Protein AF-A0A316M7J9-F1 (afdb_monomer_lite)

Structure (mmCIF, N/CA/C/O backbone):
data_AF-A0A316M7J9-F1
#
_entry.id   AF-A0A316M7J9-F1
#
loop_
_atom_site.group_PDB
_atom_site.id
_atom_site.type_symbol
_atom_site.label_atom_id
_atom_site.label_alt_id
_atom_site.label_comp_id
_atom_site.label_asym_id
_atom_site.label_entity_id
_atom_site.label_seq_id
_atom_site.pdbx_PDB_ins_code
_atom_site.Cartn_x
_atom_site.Cartn_y
_atom_site.Cartn_z
_atom_site.occupancy
_atom_site.B_iso_or_equiv
_atom_site.auth_seq_id
_atom_site.auth_comp_id
_atom_site.auth_asym_id
_atom_site.auth_atom_id
_atom_site.pdbx_PDB_model_num
ATOM 1 N N . MET A 1 1 ? -17.623 -11.496 -21.232 1.00 57.81 1 MET A N 1
ATOM 2 C CA . MET A 1 1 ? -16.206 -11.926 -21.169 1.00 57.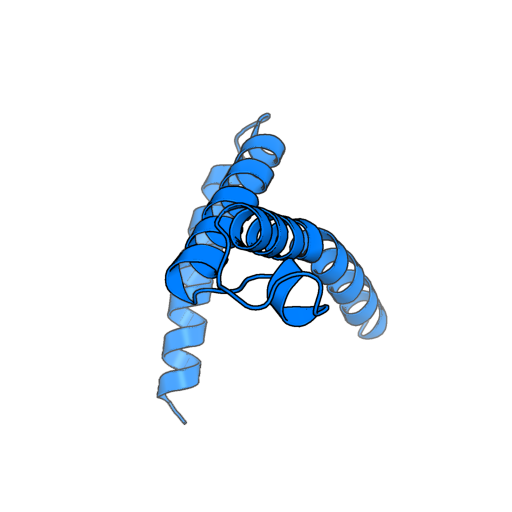81 1 MET A CA 1
ATOM 3 C C . MET A 1 1 ? -15.224 -10.945 -21.823 1.00 57.81 1 MET A C 1
ATOM 5 O O . MET A 1 1 ? -14.124 -10.838 -21.311 1.00 57.81 1 MET A O 1
ATOM 9 N N . ASN A 1 2 ? -15.591 -10.160 -22.849 1.00 67.12 2 ASN A N 1
ATOM 10 C CA . ASN A 1 2 ? -14.653 -9.227 -23.520 1.00 67.12 2 ASN A CA 1
ATOM 11 C C . ASN A 1 2 ? -14.220 -8.001 -22.686 1.00 67.12 2 ASN A C 1
ATOM 13 O O . ASN A 1 2 ? -13.136 -7.467 -22.901 1.00 67.12 2 ASN A O 1
ATOM 17 N N . GLY A 1 3 ? -15.034 -7.566 -21.718 1.00 73.44 3 GLY A N 1
ATOM 18 C CA . GLY A 1 3 ? -14.726 -6.385 -20.897 1.00 73.44 3 GLY A CA 1
ATOM 19 C C . GLY A 1 3 ? -13.518 -6.562 -19.969 1.00 73.44 3 GLY A C 1
ATOM 20 O O . GLY A 1 3 ? -12.762 -5.617 -19.773 1.00 73.44 3 GLY A O 1
ATOM 21 N N . ILE A 1 4 ? -13.291 -7.776 -19.454 1.00 75.31 4 ILE A N 1
ATOM 22 C CA . ILE A 1 4 ? -12.160 -8.079 -18.558 1.00 75.31 4 ILE A CA 1
ATOM 23 C C . ILE A 1 4 ? -10.837 -7.991 -19.327 1.00 75.31 4 ILE A C 1
ATOM 25 O O . ILE A 1 4 ? -9.876 -7.411 -18.829 1.00 75.31 4 ILE A O 1
ATOM 29 N N . TRP A 1 5 ? -10.809 -8.494 -20.565 1.00 72.44 5 TRP A N 1
ATOM 30 C CA . TRP A 1 5 ? -9.641 -8.404 -21.443 1.00 72.44 5 TRP A CA 1
ATOM 31 C C . TRP A 1 5 ? -9.323 -6.957 -21.819 1.00 72.44 5 TRP A C 1
ATOM 33 O O . TRP A 1 5 ? -8.180 -6.540 -21.684 1.00 72.44 5 TRP A O 1
ATOM 43 N N . MET A 1 6 ? -10.332 -6.161 -22.191 1.00 76.62 6 MET A N 1
ATOM 44 C CA . MET A 1 6 ? -10.135 -4.734 -22.478 1.00 76.62 6 MET A CA 1
ATOM 45 C C . MET A 1 6 ? -9.622 -3.961 -21.263 1.00 76.62 6 MET A C 1
ATOM 47 O O . MET A 1 6 ? -8.674 -3.187 -21.388 1.00 76.62 6 MET A O 1
ATOM 51 N N . PHE A 1 7 ? -10.209 -4.190 -20.086 1.00 73.69 7 PHE A N 1
ATOM 52 C CA . PHE A 1 7 ? -9.743 -3.567 -18.852 1.00 73.69 7 PHE A CA 1
ATOM 53 C C . PHE A 1 7 ? -8.297 -3.966 -18.549 1.00 73.69 7 PHE A C 1
ATOM 55 O O . PHE A 1 7 ? -7.466 -3.098 -18.307 1.00 73.69 7 PHE A O 1
ATOM 62 N N . SER A 1 8 ? -7.976 -5.258 -18.657 1.00 73.88 8 SER A N 1
ATOM 63 C CA . SER A 1 8 ? -6.622 -5.779 -18.463 1.00 73.88 8 SER A CA 1
ATOM 64 C C . SER A 1 8 ? -5.610 -5.141 -19.420 1.00 73.88 8 SER A C 1
ATOM 66 O O . SER A 1 8 ? -4.553 -4.702 -18.974 1.00 73.88 8 SER A O 1
ATOM 68 N N . THR A 1 9 ? -5.942 -4.998 -20.708 1.00 79.38 9 THR A N 1
ATOM 69 C CA . THR A 1 9 ? -5.067 -4.353 -21.698 1.00 79.38 9 THR A CA 1
ATOM 70 C C . THR A 1 9 ? -4.844 -2.873 -21.392 1.00 79.38 9 THR A C 1
ATOM 72 O O . THR A 1 9 ? -3.707 -2.408 -21.433 1.00 79.38 9 THR A O 1
ATOM 75 N N . VAL A 1 10 ? -5.898 -2.124 -21.050 1.00 79.06 10 VAL A N 1
ATOM 76 C CA . VAL A 1 10 ? -5.777 -0.700 -20.683 1.00 79.06 10 VAL A CA 1
ATOM 77 C C . VAL A 1 10 ? -4.903 -0.537 -19.439 1.00 79.06 10 VAL A C 1
ATOM 79 O O . VAL A 1 10 ? -4.029 0.329 -19.402 1.00 79.06 10 VAL A O 1
ATOM 82 N N . LEU A 1 11 ? -5.095 -1.405 -18.447 1.00 77.62 11 LEU A N 1
ATOM 83 C CA . LEU A 1 11 ? -4.323 -1.409 -17.209 1.00 77.62 11 LEU A CA 1
ATOM 84 C C . LEU A 1 11 ? -2.846 -1.729 -17.483 1.00 77.62 11 LEU A C 1
ATOM 86 O O . LEU A 1 11 ? -1.963 -1.044 -16.972 1.00 77.62 11 LEU A O 1
ATOM 90 N N . TRP A 1 12 ? -2.577 -2.688 -18.371 1.00 78.94 12 TRP A N 1
ATOM 91 C CA . TRP A 1 12 ? -1.228 -3.013 -18.835 1.00 78.94 12 TRP A CA 1
ATOM 92 C C . TRP A 1 12 ? -0.538 -1.844 -19.541 1.00 78.94 12 TRP A C 1
ATOM 94 O O . TRP A 1 12 ? 0.631 -1.575 -19.271 1.00 78.94 12 TRP A O 1
ATOM 104 N N . VAL A 1 13 ? -1.250 -1.108 -20.399 1.00 77.12 13 VAL A N 1
ATOM 105 C CA . VAL A 1 13 ? -0.703 0.080 -21.080 1.00 77.12 13 VAL A CA 1
ATOM 106 C C . VAL A 1 13 ? -0.357 1.182 -20.077 1.00 77.12 13 VAL A C 1
ATOM 108 O O . VAL A 1 13 ? 0.692 1.821 -20.196 1.00 77.12 13 VAL A O 1
ATOM 111 N N . PHE A 1 14 ? -1.209 1.397 -19.072 1.00 75.88 14 PHE A N 1
ATOM 112 C CA . PHE A 1 14 ? -0.928 2.340 -17.989 1.00 75.88 14 PHE A CA 1
ATOM 113 C C . PHE A 1 14 ? 0.302 1.923 -17.174 1.00 75.88 14 PHE A C 1
ATOM 115 O O . PHE A 1 14 ? 1.172 2.756 -16.917 1.00 75.88 14 PHE A O 1
ATOM 122 N N . L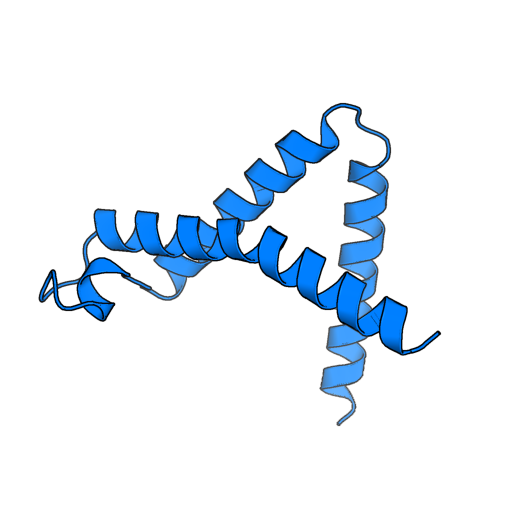EU A 1 15 ? 0.405 0.640 -16.816 1.00 72.56 15 LEU A N 1
ATOM 123 C CA . LEU A 1 15 ? 1.536 0.101 -16.059 1.00 72.56 15 LEU A CA 1
ATOM 124 C C . LEU A 1 15 ? 2.855 0.183 -16.836 1.00 72.56 15 LEU A C 1
ATOM 126 O O . LEU A 1 15 ? 3.863 0.579 -16.256 1.00 72.56 15 LEU A O 1
ATOM 130 N N . ASP A 1 16 ? 2.866 -0.134 -18.134 1.00 75.25 16 ASP A N 1
ATOM 131 C CA . ASP A 1 16 ? 4.078 -0.061 -18.964 1.00 75.25 16 ASP A CA 1
ATOM 132 C C . ASP A 1 16 ? 4.602 1.379 -19.084 1.00 75.25 16 ASP A C 1
ATOM 134 O O . ASP A 1 16 ? 5.804 1.638 -18.967 1.00 75.25 16 ASP A O 1
ATOM 138 N N . ARG A 1 17 ? 3.695 2.355 -19.233 1.00 70.69 17 ARG A N 1
ATOM 139 C CA . ARG A 1 17 ? 4.065 3.778 -19.242 1.00 70.69 17 ARG A CA 1
ATOM 140 C C . ARG A 1 17 ? 4.555 4.262 -17.882 1.00 70.69 17 ARG A C 1
ATOM 142 O O . ARG A 1 17 ? 5.557 4.971 -17.831 1.00 70.69 17 ARG A O 1
ATOM 149 N N . ALA A 1 18 ? 3.890 3.872 -16.797 1.00 68.00 18 ALA A N 1
ATOM 150 C CA . ALA A 1 18 ? 4.311 4.229 -15.445 1.00 68.00 18 ALA A CA 1
ATOM 151 C C . ALA A 1 18 ? 5.702 3.656 -15.119 1.00 68.00 18 ALA A C 1
ATOM 153 O O . ALA A 1 18 ? 6.574 4.385 -14.647 1.00 68.00 18 ALA A O 1
ATOM 154 N N . LYS A 1 19 ? 5.955 2.386 -15.471 1.00 61.12 19 LYS A N 1
ATOM 155 C CA . LYS A 1 19 ? 7.264 1.740 -15.293 1.00 61.12 19 LYS A CA 1
ATOM 156 C C . LYS A 1 19 ? 8.379 2.461 -16.050 1.00 61.12 19 LYS A C 1
ATOM 158 O O . LYS A 1 19 ? 9.440 2.689 -15.476 1.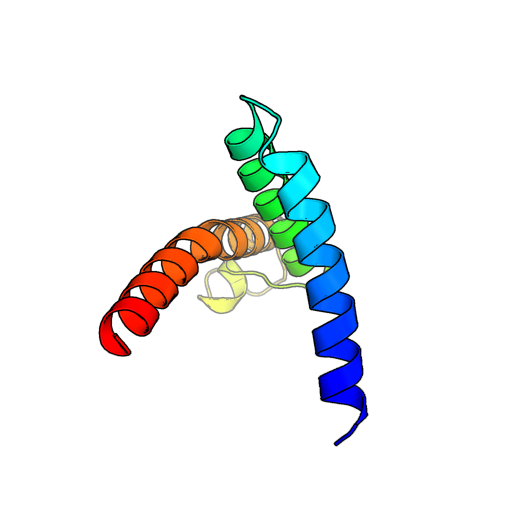00 61.12 19 LYS A O 1
ATOM 163 N N . LYS A 1 20 ? 8.153 2.875 -17.303 1.00 63.41 20 LYS A N 1
ATOM 164 C CA . LYS A 1 20 ? 9.161 3.611 -18.095 1.00 63.41 20 LYS A CA 1
ATOM 165 C C . LYS A 1 20 ? 9.576 4.941 -17.462 1.00 63.41 20 LYS A C 1
ATOM 167 O O . LYS A 1 20 ? 10.745 5.304 -17.545 1.00 63.41 20 LYS A O 1
ATOM 172 N N . ILE A 1 21 ? 8.647 5.634 -16.802 1.00 63.94 21 ILE A N 1
ATOM 173 C CA . ILE A 1 21 ? 8.926 6.889 -16.086 1.00 63.94 21 ILE A CA 1
ATOM 174 C C . ILE A 1 21 ? 9.759 6.625 -14.817 1.00 63.94 21 ILE A C 1
ATOM 176 O O . ILE A 1 21 ? 10.613 7.432 -14.459 1.00 63.94 21 ILE A O 1
ATOM 180 N N . TRP A 1 22 ? 9.557 5.482 -14.157 1.00 57.94 22 TRP A N 1
ATOM 181 C CA . TRP A 1 22 ? 10.261 5.121 -12.923 1.00 57.94 22 TRP A CA 1
ATOM 182 C C . TRP A 1 22 ? 11.671 4.570 -13.118 1.00 57.94 22 TRP A C 1
ATOM 184 O O . TRP A 1 22 ? 12.536 4.841 -12.291 1.00 57.94 22 TRP A O 1
ATOM 194 N N . VAL A 1 23 ? 11.924 3.837 -14.203 1.00 56.56 23 VAL A N 1
ATOM 195 C CA . VAL A 1 23 ? 13.221 3.176 -14.445 1.00 56.56 23 VAL A CA 1
ATOM 196 C C . VAL A 1 23 ? 14.354 4.172 -14.734 1.00 56.56 23 VAL A C 1
ATOM 198 O O . VAL A 1 23 ? 15.512 3.875 -14.458 1.00 56.56 23 VAL A O 1
ATOM 201 N N . GLN A 1 24 ? 14.053 5.367 -15.251 1.00 57.72 24 GLN A N 1
ATOM 202 C CA . GL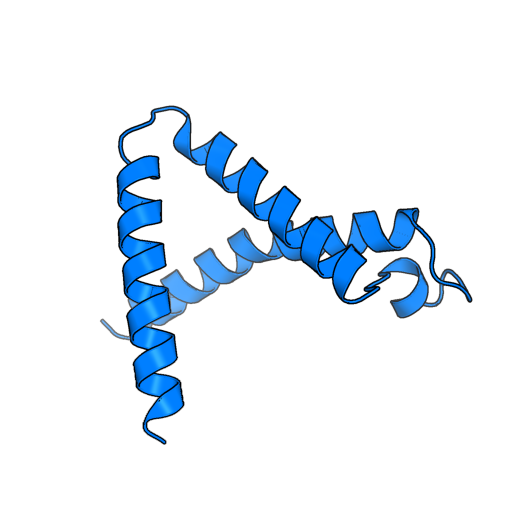N A 1 24 ? 15.076 6.377 -15.562 1.00 57.72 24 GLN A CA 1
ATOM 203 C C . GLN A 1 24 ? 15.435 7.298 -14.386 1.00 57.72 24 GLN A C 1
ATOM 205 O O . GLN A 1 24 ? 16.431 8.017 -14.459 1.00 57.72 24 GLN A O 1
ATOM 210 N N . ALA A 1 25 ? 14.662 7.290 -13.299 1.00 56.03 25 ALA A N 1
ATOM 211 C CA . ALA A 1 25 ? 14.930 8.140 -12.148 1.00 56.03 25 ALA A CA 1
ATOM 212 C C . ALA A 1 25 ? 15.692 7.350 -11.075 1.00 56.03 25 ALA A C 1
ATOM 214 O O . ALA A 1 25 ? 15.163 6.398 -10.509 1.00 56.03 25 ALA A O 1
ATOM 215 N N . SER A 1 26 ? 16.892 7.798 -10.695 1.00 56.25 26 SER A N 1
ATOM 216 C CA . SER A 1 26 ? 17.633 7.274 -9.527 1.00 56.25 26 SER A CA 1
ATOM 217 C C . SER A 1 26 ? 16.867 7.419 -8.194 1.00 56.25 26 SER A C 1
ATOM 219 O O . SER A 1 26 ? 17.265 6.862 -7.175 1.00 56.25 26 SER A O 1
ATOM 221 N N . TRP A 1 27 ? 15.740 8.138 -8.211 1.00 58.81 27 TRP A N 1
ATOM 222 C CA . TRP A 1 27 ? 14.764 8.313 -7.132 1.00 58.81 27 TRP A CA 1
ATOM 223 C C . TRP A 1 27 ? 13.495 7.447 -7.272 1.00 58.81 27 TRP A C 1
ATOM 225 O O . TRP A 1 27 ? 12.555 7.600 -6.490 1.00 58.81 27 TRP A O 1
ATOM 235 N N . GLY A 1 28 ? 13.441 6.530 -8.245 1.00 60.50 28 GLY A N 1
ATOM 236 C CA . GLY A 1 28 ? 12.249 5.736 -8.571 1.00 60.50 28 GLY A CA 1
ATOM 237 C C . GLY A 1 28 ? 11.674 4.948 -7.388 1.00 60.50 28 GLY A C 1
ATOM 238 O O . GLY A 1 28 ? 10.454 4.868 -7.238 1.00 60.50 28 GLY A O 1
ATOM 239 N N . ASN A 1 29 ? 12.527 4.462 -6.480 1.00 64.31 29 ASN A N 1
ATOM 240 C CA . ASN A 1 29 ? 12.086 3.754 -5.272 1.00 64.31 29 ASN A CA 1
ATOM 241 C C . ASN A 1 29 ? 11.298 4.659 -4.313 1.00 64.31 29 ASN A C 1
ATOM 243 O O . ASN A 1 29 ? 10.242 4.264 -3.825 1.00 64.31 29 ASN A O 1
ATOM 247 N N . TRP A 1 30 ? 11.748 5.897 -4.096 1.00 67.75 30 TRP A N 1
ATOM 248 C CA . TRP A 1 30 ? 11.030 6.865 -3.258 1.00 67.75 30 TRP A CA 1
ATOM 249 C C . TRP A 1 30 ? 9.691 7.265 -3.876 1.00 67.75 30 TRP A C 1
ATOM 251 O O . TRP A 1 30 ? 8.696 7.420 -3.168 1.00 67.75 30 TRP A O 1
ATOM 261 N N . LEU A 1 31 ? 9.644 7.370 -5.205 1.00 72.38 31 LEU A N 1
ATOM 262 C CA . LEU A 1 31 ? 8.424 7.703 -5.933 1.00 72.38 31 LEU A CA 1
ATOM 263 C C . LEU A 1 31 ? 7.404 6.557 -5.892 1.00 72.38 31 LEU A C 1
ATOM 265 O O . LEU A 1 31 ? 6.209 6.802 -5.748 1.00 72.38 31 LEU A O 1
ATOM 269 N N . THR A 1 32 ? 7.879 5.311 -5.941 1.00 74.12 32 THR A N 1
ATOM 270 C CA . THR A 1 32 ? 7.042 4.109 -5.817 1.00 74.12 32 THR A CA 1
ATOM 271 C C . THR A 1 32 ? 6.452 3.995 -4.413 1.00 74.12 32 THR A C 1
ATOM 273 O O . THR A 1 32 ? 5.249 3.786 -4.276 1.00 74.12 32 THR A O 1
ATOM 276 N N . ILE A 1 33 ? 7.260 4.215 -3.368 1.00 76.31 33 ILE A N 1
ATOM 277 C CA . ILE A 1 33 ? 6.796 4.216 -1.970 1.00 76.31 33 ILE A CA 1
ATOM 278 C C . ILE A 1 33 ? 5.778 5.339 -1.739 1.00 76.31 33 ILE A C 1
ATOM 280 O O . ILE A 1 33 ? 4.719 5.110 -1.148 1.00 76.31 33 ILE A O 1
ATOM 284 N N . GLY A 1 34 ? 6.066 6.544 -2.243 1.00 81.56 34 GLY A N 1
ATOM 285 C CA . GLY A 1 34 ? 5.157 7.683 -2.158 1.00 81.56 34 GLY A CA 1
ATOM 286 C C . GLY A 1 34 ? 3.826 7.405 -2.853 1.00 81.56 34 GLY A C 1
ATOM 287 O O . GLY A 1 34 ? 2.768 7.624 -2.264 1.00 81.56 34 GLY A O 1
ATOM 288 N N . LE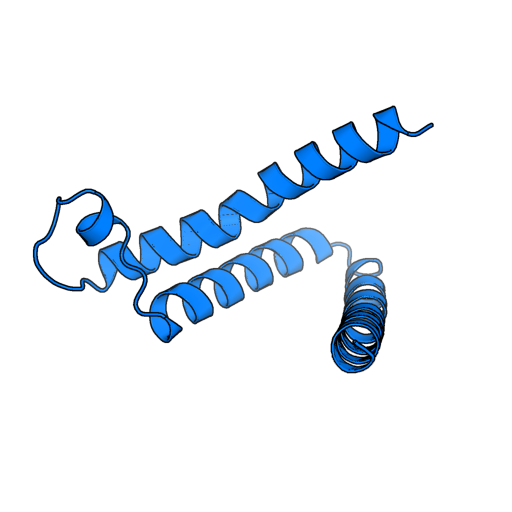U A 1 35 ? 3.859 6.846 -4.067 1.00 83.31 35 LEU A N 1
ATOM 289 C CA . LEU A 1 35 ? 2.641 6.516 -4.802 1.00 83.31 35 LEU A CA 1
ATOM 290 C C . LEU A 1 35 ? 1.848 5.393 -4.123 1.00 83.31 35 LEU A C 1
ATOM 292 O O . LEU A 1 35 ? 0.637 5.529 -3.970 1.00 83.31 35 LEU A O 1
ATOM 296 N N . ALA A 1 36 ? 2.506 4.320 -3.677 1.00 82.12 36 ALA A N 1
ATOM 297 C CA . ALA A 1 36 ? 1.854 3.225 -2.960 1.00 82.12 36 ALA A CA 1
ATOM 298 C C . ALA A 1 36 ? 1.161 3.725 -1.685 1.00 82.12 36 ALA A C 1
ATOM 300 O O . ALA A 1 36 ? 0.020 3.356 -1.416 1.00 82.12 36 ALA A O 1
ATOM 301 N N . THR A 1 37 ? 1.811 4.630 -0.949 1.00 84.75 37 THR A N 1
ATOM 302 C CA . THR A 1 37 ? 1.246 5.257 0.253 1.00 84.75 37 THR A CA 1
ATOM 303 C C . THR A 1 37 ? 0.030 6.120 -0.076 1.00 84.75 37 THR A C 1
ATOM 305 O O . THR A 1 37 ? -1.012 5.979 0.560 1.00 84.75 37 THR A O 1
ATOM 308 N N . VAL A 1 38 ? 0.120 6.982 -1.095 1.00 89.44 38 VAL A N 1
ATOM 309 C CA . VAL A 1 38 ? -0.999 7.843 -1.516 1.00 89.44 38 VAL A CA 1
ATOM 310 C C . VAL A 1 38 ? -2.185 7.007 -1.994 1.00 89.44 38 VAL A C 1
ATOM 312 O O . VAL A 1 38 ? -3.312 7.253 -1.573 1.00 89.44 38 VAL A O 1
ATOM 315 N N . VAL A 1 39 ? -1.948 5.991 -2.826 1.00 87.56 39 VAL A N 1
ATOM 316 C CA . VAL A 1 39 ? -3.000 5.092 -3.320 1.00 87.56 39 VAL A CA 1
ATOM 317 C C . VAL A 1 39 ? -3.621 4.294 -2.174 1.00 87.56 39 VAL A C 1
ATOM 319 O O . VAL A 1 39 ? -4.845 4.204 -2.099 1.00 87.56 39 VAL A O 1
ATOM 322 N N . GLY A 1 40 ? -2.807 3.770 -1.253 1.00 87.62 40 GLY A N 1
ATOM 323 C CA . GLY A 1 40 ? -3.278 3.064 -0.061 1.00 87.62 40 GLY A CA 1
ATOM 324 C C . GLY A 1 40 ? -4.177 3.938 0.813 1.00 87.62 40 GLY A C 1
ATOM 325 O O . GLY A 1 40 ? -5.267 3.513 1.193 1.00 87.62 40 GLY A O 1
ATOM 326 N N . LEU A 1 41 ? -3.781 5.189 1.066 1.00 89.88 41 LEU A N 1
ATOM 327 C CA . LEU A 1 41 ? -4.598 6.147 1.814 1.00 89.88 41 LEU A CA 1
ATOM 328 C C . LEU A 1 41 ? -5.883 6.514 1.061 1.00 89.88 41 LEU A C 1
ATOM 330 O O . LEU A 1 41 ? -6.953 6.471 1.658 1.00 89.88 41 LEU A O 1
ATOM 334 N N . ILE A 1 42 ? -5.821 6.813 -0.241 1.00 91.56 42 ILE A N 1
ATOM 335 C CA . ILE A 1 42 ? -7.017 7.110 -1.050 1.00 91.56 42 ILE A CA 1
ATOM 336 C C . ILE A 1 42 ? -8.009 5.946 -1.002 1.00 91.56 42 ILE A C 1
ATOM 338 O O . ILE A 1 42 ? -9.206 6.174 -0.843 1.00 91.56 42 ILE A O 1
ATOM 342 N N . LEU A 1 43 ? -7.530 4.704 -1.100 1.00 89.06 43 LEU A N 1
ATOM 343 C CA . LEU A 1 43 ? -8.370 3.517 -0.969 1.00 89.06 43 LEU A CA 1
ATOM 344 C C . LEU A 1 43 ? -8.976 3.412 0.432 1.00 89.06 43 LEU A C 1
ATOM 346 O O . LEU A 1 43 ? -10.178 3.182 0.553 1.00 89.06 43 LEU A O 1
ATOM 350 N N . ALA A 1 44 ? -8.183 3.625 1.482 1.00 90.50 44 ALA A N 1
ATOM 351 C CA . ALA A 1 44 ? -8.674 3.548 2.851 1.00 90.50 44 ALA A CA 1
ATOM 352 C C . ALA A 1 44 ? -9.730 4.616 3.164 1.00 90.50 44 ALA A C 1
ATOM 354 O O . ALA A 1 44 ? -10.781 4.293 3.713 1.00 90.50 44 ALA A O 1
ATOM 355 N N . PHE A 1 45 ? -9.519 5.864 2.747 1.00 90.56 45 PHE A N 1
ATOM 356 C CA . PHE A 1 45 ? -10.507 6.931 2.919 1.00 90.56 45 PHE A CA 1
ATOM 357 C C . PHE A 1 45 ? -11.724 6.752 2.000 1.00 90.56 45 PHE A C 1
ATOM 359 O O . PHE A 1 45 ? -12.859 6.908 2.451 1.00 90.56 45 PHE A O 1
ATOM 366 N N . GLY A 1 46 ? -11.512 6.384 0.734 1.00 90.50 46 GLY A N 1
ATOM 367 C CA . GLY A 1 46 ? -12.570 6.226 -0.267 1.00 90.50 46 GLY A CA 1
ATOM 368 C C . GLY A 1 46 ? -13.529 5.076 0.037 1.00 90.50 46 GLY A C 1
ATOM 369 O O . GLY A 1 46 ? -14.740 5.233 -0.101 1.00 90.50 46 GLY A O 1
ATOM 370 N N . TYR A 1 47 ? -13.006 3.947 0.520 1.00 89.75 47 TYR A N 1
ATOM 371 C CA . TYR A 1 47 ? -13.811 2.793 0.937 1.00 89.75 47 TYR A CA 1
ATOM 372 C C . TYR A 1 47 ? -14.132 2.778 2.434 1.00 89.75 47 TYR A C 1
ATOM 374 O O . TYR A 1 47 ? -14.777 1.847 2.909 1.00 89.75 47 TYR A O 1
ATOM 382 N N . ARG A 1 48 ? -13.715 3.813 3.178 1.00 89.50 48 ARG A N 1
ATOM 383 C CA . ARG A 1 48 ? -13.878 3.918 4.636 1.00 89.50 48 ARG A CA 1
ATOM 384 C C . ARG A 1 48 ? -13.320 2.689 5.373 1.00 89.50 48 ARG A C 1
ATOM 386 O O . ARG A 1 48 ? -13.921 2.220 6.333 1.00 89.50 48 ARG A O 1
ATOM 393 N N . LEU A 1 49 ? -12.183 2.166 4.918 1.00 88.81 49 LEU A N 1
ATOM 394 C CA . LEU A 1 49 ? -11.486 1.060 5.574 1.00 88.81 49 LEU A CA 1
ATOM 395 C C . LEU A 1 49 ? -10.850 1.575 6.858 1.00 88.81 49 LEU A C 1
ATOM 397 O O . LEU A 1 49 ? -10.000 2.452 6.795 1.00 88.81 49 LEU A O 1
ATOM 401 N N . ASP A 1 50 ? -11.224 1.016 8.001 1.00 92.62 50 ASP A N 1
ATOM 402 C CA . ASP A 1 50 ? -10.638 1.348 9.295 1.00 92.62 50 ASP A CA 1
ATOM 403 C C . ASP A 1 50 ? -10.128 0.067 9.956 1.00 92.62 50 ASP A C 1
ATOM 405 O O . ASP A 1 50 ? -10.904 -0.825 10.297 1.00 92.62 50 ASP A O 1
ATOM 409 N N . LEU A 1 51 ? -8.808 -0.021 10.133 1.00 88.62 51 LEU A N 1
ATOM 410 C CA . LEU A 1 51 ? -8.192 -1.187 10.755 1.00 88.62 51 LEU A CA 1
ATOM 411 C C . LEU A 1 51 ? -8.588 -1.322 12.226 1.00 88.62 51 LEU A C 1
ATOM 413 O O . LEU A 1 51 ? -8.898 -2.427 12.647 1.00 88.62 51 LEU A O 1
ATOM 417 N N . LEU A 1 52 ? -8.622 -0.228 12.990 1.00 90.06 52 LEU A N 1
ATOM 418 C CA . LEU A 1 52 ? -8.954 -0.242 14.418 1.00 90.06 52 LEU A CA 1
ATOM 419 C C . LEU A 1 52 ? -10.396 -0.700 14.653 1.00 90.06 52 LEU A C 1
ATOM 421 O O . LEU A 1 52 ? -10.652 -1.474 15.573 1.00 90.06 52 LEU A O 1
ATOM 425 N N . MET A 1 53 ? -11.309 -0.298 13.773 1.00 89.50 53 MET A N 1
ATOM 426 C CA . MET A 1 53 ? -12.689 -0.767 13.779 1.00 89.50 53 MET A CA 1
ATOM 427 C C . MET A 1 53 ? -12.772 -2.262 13.440 1.00 89.50 53 MET A C 1
ATOM 429 O O . MET A 1 53 ? -13.485 -3.006 14.108 1.00 89.50 53 MET A O 1
ATOM 433 N N . VAL A 1 54 ? -12.012 -2.730 12.443 1.00 89.88 54 VAL A N 1
ATOM 434 C CA . VAL A 1 54 ? -12.014 -4.143 12.017 1.00 89.88 54 VAL A CA 1
ATOM 435 C C . VAL A 1 54 ? -11.470 -5.083 13.098 1.00 89.88 54 VAL A C 1
ATOM 437 O O . VAL A 1 54 ? -12.014 -6.172 13.270 1.00 89.88 54 VAL A O 1
ATOM 440 N N . VAL A 1 55 ? -10.441 -4.683 13.854 1.00 91.19 55 VAL A N 1
ATOM 441 C CA . VAL A 1 55 ? -9.956 -5.466 15.013 1.00 91.19 55 VAL A CA 1
ATOM 442 C C . VAL A 1 55 ? -10.780 -5.254 16.291 1.00 91.19 55 VAL A C 1
ATOM 444 O O . VAL A 1 55 ? -10.474 -5.866 17.311 1.00 91.19 55 VAL A O 1
ATOM 447 N N . GLY A 1 56 ? -11.831 -4.428 16.255 1.00 89.00 56 GLY A N 1
ATOM 448 C CA . GLY A 1 56 ? -12.724 -4.199 17.396 1.00 89.00 56 GLY A CA 1
ATOM 449 C C . GLY A 1 56 ? -12.146 -3.295 18.488 1.00 89.00 56 GLY A C 1
ATOM 450 O O . GLY A 1 56 ? -12.629 -3.312 19.616 1.00 89.00 56 GLY A O 1
ATOM 451 N N . LEU A 1 57 ? -11.114 -2.507 18.174 1.00 88.19 57 LEU A N 1
ATOM 452 C CA . LEU A 1 57 ? -10.529 -1.519 19.088 1.00 88.19 57 LEU A CA 1
ATOM 453 C C . LEU A 1 57 ? -11.369 -0.236 19.172 1.00 88.19 57 LEU A C 1
ATOM 455 O O . LEU A 1 57 ? -11.282 0.483 20.166 1.00 88.19 57 LEU A O 1
ATOM 459 N N . THR A 1 58 ? -12.170 0.063 18.144 1.00 88.06 58 THR A N 1
ATOM 460 C CA . THR A 1 58 ? -13.075 1.222 18.101 1.00 88.06 58 THR A CA 1
ATOM 461 C C . THR A 1 58 ? -14.439 0.838 17.526 1.00 88.06 58 THR A C 1
ATOM 463 O O . THR A 1 58 ? -14.529 0.067 16.578 1.00 88.06 58 THR A O 1
ATOM 466 N N . GLU A 1 59 ? -15.520 1.408 18.066 1.00 84.12 59 GLU A N 1
ATOM 467 C CA . GLU A 1 59 ? -16.890 1.142 17.581 1.00 84.12 59 GLU A CA 1
ATOM 468 C C . GLU A 1 59 ? -17.304 2.027 16.394 1.00 84.12 59 GLU A C 1
ATOM 470 O O . GLU A 1 59 ? -18.307 1.771 15.730 1.00 84.12 59 GLU A O 1
ATOM 475 N N . GLN A 1 60 ? -16.541 3.086 16.116 1.00 88.50 60 GLN A N 1
ATOM 476 C CA . GLN A 1 60 ? -16.823 4.045 15.049 1.00 88.50 60 GLN A CA 1
ATOM 477 C C . GLN A 1 60 ? -15.634 4.176 14.102 1.00 88.50 60 GLN A C 1
ATOM 479 O O . GLN A 1 60 ? -14.499 3.870 14.470 1.00 88.50 60 GLN A O 1
ATOM 484 N N . LEU A 1 61 ? -15.909 4.678 12.894 1.00 88.00 61 LEU A N 1
ATOM 485 C CA . LEU A 1 61 ? -14.881 5.069 11.934 1.00 88.00 61 LEU A CA 1
ATOM 486 C C . LEU A 1 61 ? -14.019 6.189 12.513 1.00 88.00 61 LEU A C 1
ATOM 488 O O . LEU A 1 61 ? -14.505 7.273 12.839 1.00 88.00 61 LEU A O 1
ATOM 492 N N . THR A 1 62 ? -12.724 5.933 12.573 1.00 91.75 62 THR A N 1
ATOM 493 C CA . THR A 1 62 ? -11.699 6.840 13.061 1.00 91.75 62 THR A CA 1
ATOM 494 C C . THR A 1 62 ? -10.729 7.195 11.943 1.00 91.75 62 THR A C 1
ATOM 496 O O . THR A 1 62 ? -10.325 6.367 11.128 1.00 91.75 62 THR A O 1
ATOM 499 N N . VAL A 1 63 ? -10.291 8.452 11.925 1.00 91.31 63 VAL A N 1
ATOM 500 C CA . VAL A 1 63 ? -9.261 8.901 10.975 1.00 91.31 63 VAL A CA 1
ATOM 501 C C . VAL A 1 63 ? -7.954 8.134 11.199 1.00 91.31 63 VAL A C 1
ATOM 503 O O . VAL A 1 63 ? -7.290 7.749 10.241 1.00 91.31 63 VAL A O 1
ATOM 506 N N . GLY A 1 64 ? -7.607 7.852 12.460 1.00 88.88 64 GLY A N 1
ATOM 507 C CA . GLY A 1 64 ? -6.412 7.080 12.805 1.00 88.88 64 GLY A CA 1
ATOM 508 C C . GLY A 1 64 ? -6.441 5.671 12.215 1.00 88.88 64 GLY A C 1
ATOM 509 O O . GLY A 1 64 ? -5.484 5.257 11.564 1.00 88.88 64 GLY A O 1
ATOM 510 N N . GLY A 1 65 ? -7.554 4.955 12.369 1.00 90.56 65 GLY A N 1
ATOM 511 C CA . GLY A 1 65 ? -7.695 3.609 11.830 1.00 90.56 65 GLY A CA 1
ATOM 512 C C . GLY A 1 65 ? -7.749 3.551 10.304 1.00 90.56 65 GLY A C 1
ATOM 513 O O . GLY A 1 65 ? -7.249 2.587 9.720 1.00 90.56 65 GLY A O 1
ATOM 514 N N . GLN A 1 66 ? -8.237 4.608 9.651 1.00 92.75 66 GLN A N 1
ATOM 515 C CA . GLN A 1 66 ? -8.144 4.767 8.195 1.00 92.75 66 GLN A CA 1
ATOM 516 C C . GLN A 1 66 ? -6.707 4.983 7.712 1.00 92.75 66 GLN A C 1
ATOM 518 O O . GLN A 1 66 ? -6.288 4.380 6.723 1.00 92.75 66 GLN A O 1
ATOM 523 N N . ILE A 1 67 ? -5.914 5.779 8.432 1.00 92.06 67 ILE A N 1
ATOM 524 C CA . ILE A 1 67 ? -4.490 5.959 8.120 1.00 92.06 67 ILE A CA 1
ATOM 525 C C . ILE A 1 67 ? -3.744 4.629 8.262 1.00 92.06 67 ILE A C 1
ATOM 527 O O . ILE A 1 67 ? -3.003 4.247 7.356 1.00 92.06 67 ILE A O 1
ATOM 531 N N . PHE A 1 68 ? -3.978 3.890 9.351 1.00 91.81 68 PHE A N 1
ATOM 532 C CA . PHE A 1 68 ? -3.385 2.564 9.531 1.00 91.81 68 PHE A CA 1
ATOM 533 C C . PHE A 1 68 ? -3.790 1.602 8.414 1.00 91.81 68 PHE A C 1
ATOM 535 O O . PHE A 1 68 ? -2.927 0.906 7.880 1.00 91.81 68 PHE A O 1
ATOM 542 N N . ALA A 1 69 ? -5.069 1.580 8.027 1.00 92.44 69 ALA A N 1
ATOM 543 C CA . ALA A 1 69 ? -5.549 0.739 6.932 1.00 92.44 69 ALA A CA 1
ATOM 544 C C . ALA A 1 69 ? -4.842 1.072 5.614 1.00 92.44 69 ALA A C 1
ATOM 546 O O . ALA A 1 69 ? -4.360 0.171 4.930 1.00 92.44 69 ALA A O 1
ATOM 547 N N . GLY A 1 70 ? -4.706 2.357 5.285 1.00 90.50 70 GLY A N 1
ATOM 548 C CA . GLY A 1 70 ? -4.032 2.777 4.058 1.00 90.50 70 GLY A CA 1
ATOM 549 C C . GLY A 1 70 ? -2.541 2.445 4.044 1.00 90.50 70 GLY A C 1
ATOM 550 O O . GLY A 1 70 ? -2.028 1.977 3.027 1.00 90.50 70 GLY A O 1
ATOM 551 N N . LEU A 1 71 ? -1.853 2.609 5.178 1.00 89.88 71 LEU A N 1
ATOM 552 C CA . LEU A 1 71 ? -0.450 2.214 5.326 1.00 89.88 71 LEU A CA 1
ATOM 553 C C . LEU A 1 71 ? -0.261 0.694 5.237 1.00 89.88 71 LEU A C 1
ATOM 555 O O . LEU A 1 71 ? 0.686 0.242 4.599 1.00 89.88 71 LEU A O 1
ATOM 559 N N . ALA A 1 72 ? -1.165 -0.099 5.817 1.00 89.25 72 ALA A N 1
ATOM 560 C CA . ALA A 1 72 ? -1.122 -1.556 5.714 1.00 89.25 72 ALA A CA 1
ATOM 561 C C . ALA A 1 72 ? -1.314 -2.035 4.265 1.00 89.25 72 ALA A C 1
ATOM 563 O O . ALA A 1 72 ? -0.589 -2.917 3.805 1.00 89.25 72 ALA A O 1
ATOM 564 N N . VAL A 1 73 ? -2.234 -1.413 3.518 1.00 88.50 73 VAL A N 1
ATOM 565 C CA . VAL A 1 73 ? -2.418 -1.674 2.080 1.00 88.50 73 VAL A CA 1
ATOM 566 C C . VAL A 1 73 ? -1.153 -1.316 1.294 1.00 88.50 73 VAL A C 1
ATOM 568 O O . VAL A 1 73 ? -0.713 -2.101 0.454 1.00 88.50 73 VAL A O 1
ATOM 571 N N . ALA A 1 74 ? -0.530 -0.173 1.592 1.00 87.25 74 ALA A N 1
ATOM 572 C CA . ALA A 1 74 ? 0.718 0.235 0.951 1.00 87.25 74 ALA A CA 1
ATOM 573 C C . ALA A 1 74 ? 1.873 -0.740 1.256 1.00 87.25 74 ALA A C 1
ATOM 575 O O . ALA A 1 74 ? 2.586 -1.149 0.339 1.00 87.25 74 ALA A O 1
ATOM 576 N N . ALA A 1 75 ? 2.023 -1.172 2.512 1.00 83.56 75 ALA A N 1
ATOM 577 C CA . ALA A 1 75 ? 3.046 -2.129 2.937 1.00 83.56 75 ALA A CA 1
ATOM 578 C C . ALA A 1 75 ? 2.855 -3.527 2.319 1.00 83.56 75 ALA A C 1
ATOM 580 O O . ALA A 1 75 ? 3.833 -4.206 2.003 1.00 83.56 75 ALA A O 1
ATOM 581 N N . GLY A 1 76 ? 1.604 -3.944 2.090 1.00 79.44 76 GLY A N 1
ATOM 582 C CA . GLY A 1 76 ? 1.280 -5.219 1.448 1.00 79.44 76 GLY A CA 1
ATOM 583 C C . GLY A 1 76 ? 1.836 -5.361 0.027 1.00 79.44 76 GLY A C 1
ATOM 584 O O . GLY A 1 76 ? 2.077 -6.483 -0.417 1.00 79.44 76 GLY A O 1
ATOM 585 N N . SER A 1 77 ? 2.106 -4.249 -0.667 1.00 74.38 77 SER A N 1
ATOM 586 C CA . SER A 1 77 ? 2.657 -4.270 -2.029 1.00 74.38 77 SER A CA 1
ATOM 587 C C . SER A 1 77 ? 4.000 -5.009 -2.127 1.00 74.38 77 SER A C 1
ATOM 589 O O . SER A 1 77 ? 4.199 -5.769 -3.073 1.00 74.38 77 SER A O 1
ATOM 591 N N . SER A 1 78 ? 4.871 -4.883 -1.120 1.00 71.19 78 SER A N 1
ATOM 592 C CA . SER A 1 78 ? 6.159 -5.590 -1.073 1.00 71.19 78 SER A CA 1
ATOM 593 C C . SER A 1 78 ? 5.996 -7.097 -0.849 1.00 71.19 78 SER A C 1
ATOM 595 O O . SER A 1 78 ? 6.675 -7.891 -1.490 1.00 71.19 78 SER A O 1
ATOM 597 N N . CYS A 1 79 ? 5.057 -7.506 0.011 1.00 69.00 79 CYS A N 1
ATOM 598 C CA . CYS A 1 79 ? 4.758 -8.922 0.259 1.00 69.00 79 CYS A CA 1
ATOM 599 C C . CYS A 1 79 ? 4.181 -9.603 -0.994 1.00 69.00 79 CYS A C 1
ATOM 601 O O . CYS A 1 79 ? 4.579 -10.709 -1.355 1.00 69.00 79 CYS A O 1
ATOM 603 N N . ILE A 1 80 ? 3.280 -8.919 -1.708 1.00 71.19 80 ILE A N 1
ATOM 604 C CA . ILE A 1 80 ? 2.730 -9.415 -2.977 1.00 71.19 80 ILE A CA 1
ATOM 605 C C . ILE A 1 80 ? 3.831 -9.541 -4.038 1.00 71.19 80 ILE A C 1
ATOM 607 O O . ILE A 1 80 ? 3.810 -10.493 -4.815 1.00 71.19 80 ILE A O 1
ATOM 611 N N . HIS A 1 81 ? 4.796 -8.617 -4.065 1.00 73.44 81 HIS A N 1
ATOM 612 C CA . HIS A 1 81 ? 5.925 -8.679 -4.990 1.00 73.44 81 HIS A CA 1
ATOM 613 C C . HIS A 1 81 ? 6.786 -9.932 -4.769 1.00 73.44 81 HIS A C 1
ATOM 615 O O . HIS A 1 81 ? 6.991 -10.684 -5.719 1.00 73.44 81 HIS A O 1
ATOM 621 N N . GLU A 1 82 ? 7.179 -10.223 -3.523 1.00 73.12 82 GLU A N 1
ATOM 622 C CA . GLU A 1 82 ? 7.926 -11.450 -3.191 1.00 73.12 82 GLU A CA 1
ATOM 623 C C . GLU A 1 82 ? 7.140 -12.730 -3.512 1.00 73.12 82 GLU A C 1
ATOM 625 O O . GLU A 1 82 ? 7.706 -13.727 -3.967 1.00 73.12 82 GLU A O 1
ATOM 630 N N . LEU A 1 83 ? 5.827 -12.737 -3.260 1.00 70.88 83 LEU A N 1
ATOM 631 C CA . LEU A 1 83 ? 4.984 -13.889 -3.584 1.00 70.88 83 LEU A CA 1
ATOM 632 C C . LEU A 1 83 ? 4.902 -14.123 -5.095 1.00 70.88 83 LEU A C 1
ATOM 634 O O . LEU A 1 83 ? 4.944 -15.272 -5.530 1.00 70.88 83 LEU A O 1
ATOM 638 N N . LEU A 1 84 ? 4.797 -13.056 -5.889 1.00 73.31 84 LEU A N 1
ATOM 639 C CA . LEU A 1 84 ? 4.765 -13.145 -7.347 1.00 73.31 84 LEU A CA 1
ATOM 640 C C . LEU A 1 84 ? 6.080 -13.682 -7.914 1.00 73.31 84 LEU A C 1
ATOM 642 O O . LEU A 1 84 ? 6.027 -14.563 -8.769 1.00 73.31 84 LEU A O 1
ATOM 646 N N . GLU A 1 85 ? 7.229 -13.215 -7.416 1.00 76.69 85 GLU A N 1
ATOM 647 C CA . GLU A 1 85 ? 8.542 -13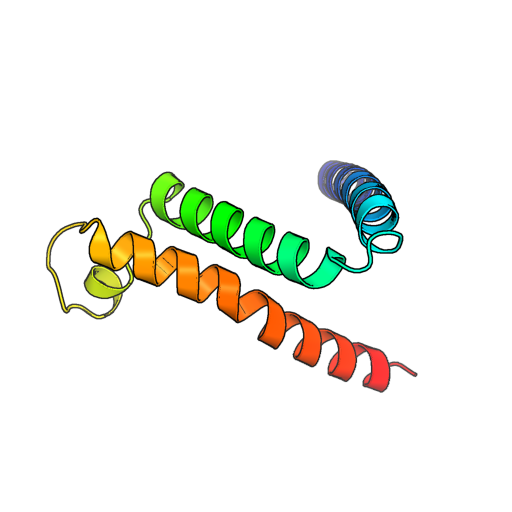.740 -7.821 1.00 76.69 85 GLU A CA 1
ATOM 648 C C . GLU A 1 85 ? 8.641 -15.245 -7.547 1.00 76.69 85 GLU A C 1
ATOM 650 O O . GLU A 1 85 ? 8.941 -16.024 -8.448 1.00 76.69 85 GLU A O 1
ATOM 655 N N . LYS A 1 86 ? 8.259 -15.691 -6.343 1.00 76.19 86 LYS A N 1
ATOM 656 C CA . LYS A 1 86 ? 8.290 -17.119 -5.981 1.00 76.19 86 LYS A CA 1
ATOM 657 C C . LYS A 1 86 ? 7.359 -18.002 -6.810 1.00 76.19 86 LYS A C 1
ATOM 659 O O . LYS A 1 86 ? 7.626 -19.195 -6.945 1.00 76.19 86 LYS A O 1
ATOM 664 N N . VAL A 1 87 ? 6.236 -17.468 -7.289 1.00 80.25 87 VAL A N 1
ATOM 665 C CA . VAL A 1 87 ? 5.314 -18.210 -8.162 1.00 80.25 87 VAL A CA 1
ATOM 666 C C . VAL A 1 87 ? 5.868 -18.282 -9.583 1.00 80.25 87 VAL A C 1
ATOM 668 O O . VAL A 1 87 ? 5.838 -19.355 -10.172 1.00 80.25 87 VAL A O 1
ATOM 671 N N . GLN A 1 88 ? 6.417 -17.182 -10.105 1.00 73.25 88 GLN A N 1
ATOM 672 C CA . GLN A 1 88 ? 7.005 -17.139 -11.447 1.00 73.25 88 GLN A CA 1
ATOM 673 C C . GLN A 1 88 ? 8.258 -18.014 -11.563 1.00 73.25 88 GLN A C 1
ATOM 675 O O . GLN A 1 88 ? 8.387 -18.744 -12.541 1.00 73.25 88 GLN A O 1
ATOM 680 N N . ASP A 1 89 ? 9.114 -18.032 -10.540 1.00 69.81 89 ASP A N 1
ATOM 681 C CA . ASP A 1 89 ? 10.290 -18.912 -10.489 1.00 69.81 89 ASP A CA 1
ATOM 682 C C . ASP A 1 89 ? 9.920 -20.402 -10.434 1.00 69.81 89 ASP A C 1
ATOM 684 O O . ASP A 1 89 ? 10.725 -21.259 -10.785 1.00 69.81 89 ASP A O 1
ATOM 688 N N . LYS A 1 90 ? 8.703 -20.735 -9.987 1.00 55.69 90 LYS A N 1
ATOM 689 C CA . LYS A 1 90 ? 8.202 -22.115 -9.939 1.00 55.69 90 LYS A CA 1
ATOM 690 C C . LYS A 1 90 ? 7.627 -22.612 -11.266 1.00 55.69 90 LYS A C 1
ATOM 692 O O . LYS A 1 90 ? 7.380 -23.812 -11.378 1.00 55.69 90 LYS A O 1
ATOM 697 N N . GLU A 1 91 ? 7.368 -21.720 -12.221 1.00 52.81 91 GLU A N 1
ATOM 698 C CA . GLU A 1 91 ? 6.845 -22.060 -13.553 1.00 52.81 91 GLU A CA 1
ATOM 699 C C . GLU A 1 91 ? 7.939 -22.108 -14.643 1.00 52.81 91 GLU A C 1
ATOM 701 O O . GLU A 1 91 ? 7.616 -22.341 -15.809 1.00 52.81 91 GLU A O 1
ATOM 706 N N . ALA A 1 92 ? 9.215 -21.927 -14.269 1.00 46.12 92 ALA A N 1
ATOM 707 C CA . ALA A 1 92 ? 10.401 -22.101 -15.121 1.00 46.12 92 ALA A CA 1
ATOM 708 C C . ALA A 1 92 ? 11.094 -23.453 -14.875 1.00 46.12 92 ALA A C 1
ATOM 710 O O . ALA A 1 92 ? 11.624 -24.018 -15.861 1.00 46.12 92 ALA A O 1
#

Secondary structure (DSSP, 8-state):
-HHHHHHHHHHHHHHHHHHHHHHT-TTHHHHHHHHHHHHHHHHHHHTT--HHHHTTS-SS--HHHHHHHHHHHHHHHHHHHHHHHHHHTT--

Radius of gyration: 16.64 Å; chains: 1; bounding box: 34×31×43 Å

Sequence (92 aa):
MNGIWMFSTVLWVFLDRAKKIWVQASWGNWLTIGLATVVGLILAFGYRLDLLMVVGLTEQLTVGGQIFAGLAVAAGSSCIHELLEKVQDKEA

pLDDT: mean 78.19, std 11.72, range [46.12, 92.75]

Foldseek 3Di:
DVVVVVVVVVVVVVVVVLVVVLVPDPCSVVVLLVVLLVVLLCCLVVVLQFQCCVVVVDVDRDPVRSSVRSVVSSVVVVVVVVVVVVVVVVVD